Protein AF-A0A2S9F9M7-F1 (afdb_monomer)

Radius of gyration: 25.65 Å; Cα contacts (8 Å, |Δi|>4): 61; chains: 1; bounding box: 50×40×73 Å

Mean predicted aligned error: 21.76 Å

Structure (mmCIF, N/CA/C/O backbone):
data_AF-A0A2S9F9M7-F1
#
_entry.id   AF-A0A2S9F9M7-F1
#
loop_
_atom_site.group_PDB
_atom_site.id
_atom_site.type_symbol
_atom_site.label_atom_id
_atom_site.label_alt_id
_atom_site.label_comp_id
_atom_site.label_asym_id
_atom_site.label_entity_id
_atom_site.label_seq_id
_atom_site.pdbx_PDB_ins_code
_atom_site.Cartn_x
_atom_site.Cartn_y
_atom_site.Cartn_z
_atom_site.occupancy
_atom_site.B_iso_or_equiv
_atom_site.auth_seq_id
_atom_site.auth_comp_id
_atom_site.auth_asym_id
_atom_site.auth_atom_id
_atom_site.pdbx_PDB_model_num
ATOM 1 N N . PRO A 1 1 ? -4.607 -2.218 -24.320 1.00 59.44 1 PRO A N 1
ATOM 2 C CA . PRO A 1 1 ? -3.714 -2.809 -25.352 1.00 59.44 1 PRO A CA 1
ATOM 3 C C . PRO A 1 1 ? -3.195 -1.665 -26.233 1.00 59.44 1 PRO A C 1
ATOM 5 O O . PRO A 1 1 ? -3.999 -0.794 -26.553 1.00 59.44 1 PRO A O 1
ATOM 8 N N . THR A 1 2 ? -1.891 -1.590 -26.526 1.00 69.50 2 THR A N 1
ATOM 9 C CA . THR A 1 2 ? -1.324 -0.502 -27.354 1.00 69.50 2 THR A CA 1
ATOM 10 C C . THR A 1 2 ? -1.515 -0.787 -28.842 1.00 69.50 2 THR A C 1
ATOM 12 O O . THR A 1 2 ? -1.801 -1.920 -29.222 1.00 69.50 2 THR A O 1
ATOM 15 N N . VAL A 1 3 ? -1.385 0.235 -29.690 1.00 76.75 3 VAL A N 1
ATOM 16 C CA . VAL A 1 3 ? -1.638 0.107 -31.135 1.00 76.75 3 VAL A CA 1
ATOM 17 C C . VAL A 1 3 ? -0.617 -0.827 -31.792 1.00 76.75 3 VAL A C 1
ATOM 19 O O . VAL A 1 3 ? -0.992 -1.626 -32.643 1.00 76.75 3 VAL A O 1
ATOM 22 N N . GLU A 1 4 ? 0.628 -0.843 -31.307 1.00 68.12 4 GLU A N 1
ATOM 23 C CA . GLU A 1 4 ? 1.660 -1.772 -31.785 1.00 68.12 4 GLU A CA 1
ATOM 24 C C . GLU A 1 4 ? 1.301 -3.248 -31.541 1.00 68.12 4 GLU A C 1
ATOM 26 O O . GLU A 1 4 ? 1.765 -4.127 -32.264 1.00 68.12 4 GLU A O 1
ATOM 31 N N . ILE A 1 5 ? 0.455 -3.551 -30.547 1.00 71.00 5 ILE A N 1
ATOM 32 C CA . ILE A 1 5 ? 0.039 -4.930 -30.251 1.00 71.00 5 ILE A CA 1
ATOM 33 C C . ILE A 1 5 ? -0.967 -5.463 -31.272 1.00 71.00 5 ILE A C 1
ATOM 35 O O . ILE A 1 5 ? -1.074 -6.673 -31.447 1.00 71.00 5 ILE A O 1
ATOM 39 N N . CYS A 1 6 ? -1.691 -4.567 -31.946 1.00 77.00 6 CYS A N 1
ATOM 40 C CA . CYS A 1 6 ? -2.641 -4.920 -32.997 1.00 77.00 6 CYS A CA 1
ATOM 41 C C . CYS A 1 6 ? -1.938 -5.246 -34.322 1.00 77.00 6 CYS A C 1
ATOM 43 O O . CYS A 1 6 ? -2.506 -5.953 -35.147 1.00 77.00 6 CYS A O 1
ATOM 45 N N . GLU A 1 7 ? -0.720 -4.739 -34.519 1.00 80.88 7 GLU A N 1
ATOM 46 C CA . GLU A 1 7 ? 0.094 -4.957 -35.723 1.00 80.88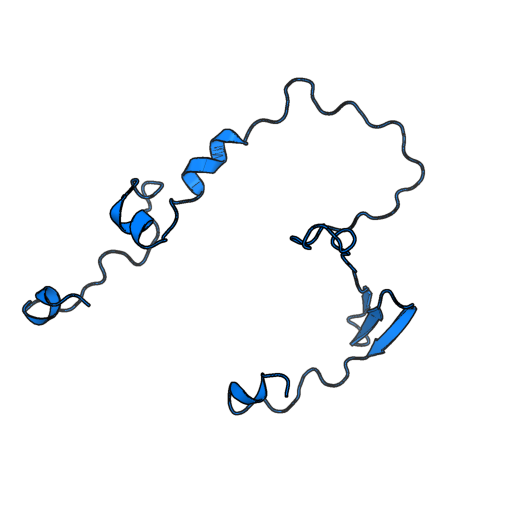 7 GLU A CA 1
ATOM 47 C C . GLU A 1 7 ? 1.113 -6.099 -35.557 1.00 80.88 7 GLU A C 1
ATOM 49 O O . GLU A 1 7 ? 1.886 -6.389 -36.466 1.00 80.88 7 GLU A O 1
ATOM 54 N N . SER A 1 8 ? 1.128 -6.757 -34.395 1.00 79.00 8 SER A N 1
ATOM 55 C CA . SER A 1 8 ? 2.046 -7.851 -34.083 1.00 79.00 8 SER A CA 1
ATOM 56 C C . SER A 1 8 ? 1.431 -9.208 -34.427 1.00 79.00 8 SER A C 1
ATOM 58 O O . SER A 1 8 ? 0.378 -9.570 -33.909 1.00 79.00 8 SER A O 1
ATOM 60 N N . ASP A 1 9 ? 2.152 -10.024 -35.198 1.00 85.81 9 ASP A N 1
ATOM 61 C CA . ASP A 1 9 ? 1.759 -11.409 -35.515 1.00 85.81 9 ASP A CA 1
ATOM 62 C C . ASP A 1 9 ? 1.885 -12.378 -34.319 1.00 85.81 9 ASP A C 1
ATOM 64 O O . ASP A 1 9 ? 1.585 -13.570 -34.426 1.00 85.81 9 ASP A O 1
ATOM 68 N N . LYS A 1 10 ? 2.370 -11.898 -33.167 1.00 80.56 10 LYS A N 1
ATOM 69 C CA . LYS A 1 10 ? 2.498 -12.695 -31.939 1.00 80.56 10 LYS A CA 1
ATOM 70 C C . LYS A 1 10 ? 1.241 -12.564 -31.072 1.00 80.56 10 LYS A C 1
ATOM 72 O O . LYS A 1 10 ? 0.770 -11.443 -30.881 1.00 80.56 10 LYS A O 1
ATOM 77 N N . PRO A 1 11 ? 0.732 -13.668 -30.489 1.00 76.81 11 PRO A N 1
ATOM 78 C CA . PRO A 1 11 ? -0.401 -13.607 -29.572 1.00 76.81 11 PRO A CA 1
ATOM 79 C C . PRO A 1 11 ? -0.065 -12.753 -28.344 1.00 76.81 11 PRO A C 1
ATOM 81 O O . PRO A 1 11 ? 1.086 -12.687 -27.913 1.00 76.81 11 PRO A O 1
ATOM 84 N N . PHE A 1 12 ? -1.084 -12.104 -27.779 1.00 73.88 12 PHE A N 1
ATOM 85 C CA . PH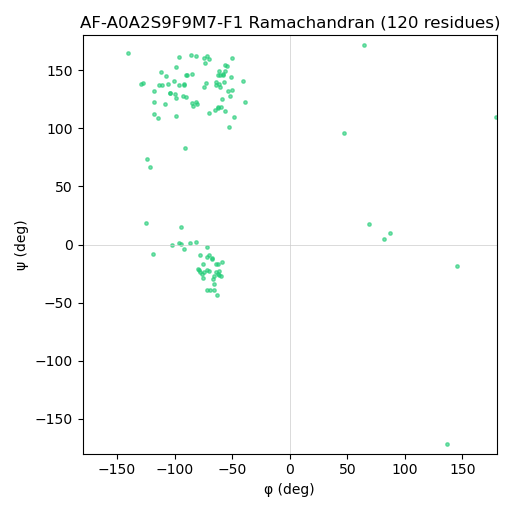E A 1 12 ? -0.933 -11.263 -26.595 1.00 73.88 12 PHE A CA 1
ATOM 86 C C . PHE A 1 12 ? -0.386 -12.068 -25.409 1.00 73.88 12 PHE A C 1
ATOM 88 O O . PHE A 1 12 ? -1.044 -12.989 -24.922 1.00 73.88 12 PHE A O 1
ATOM 95 N N . GLU A 1 13 ? 0.791 -11.681 -24.920 1.00 69.62 13 GLU A N 1
ATOM 96 C CA . GLU A 1 13 ? 1.425 -12.265 -23.740 1.00 69.62 13 GLU A CA 1
ATOM 97 C C . GLU A 1 13 ? 1.583 -11.174 -22.663 1.00 69.62 13 GLU A C 1
ATOM 99 O O . GLU A 1 13 ? 2.324 -10.209 -22.870 1.00 69.62 13 GLU A O 1
ATOM 104 N N . PRO A 1 14 ? 0.858 -11.249 -21.529 1.00 64.75 14 PRO A N 1
ATOM 105 C CA . PRO A 1 14 ? 0.934 -10.224 -20.495 1.00 64.75 14 PRO A CA 1
ATOM 106 C C . PRO A 1 14 ? 2.292 -10.289 -19.785 1.00 64.75 14 PRO A C 1
ATOM 108 O O . PRO A 1 14 ? 2.587 -11.240 -19.064 1.00 64.75 14 PRO A O 1
ATOM 111 N N . LEU A 1 15 ? 3.107 -9.248 -19.967 1.00 66.12 15 LEU A N 1
ATOM 112 C CA . LEU A 1 15 ? 4.535 -9.268 -19.624 1.00 66.12 15 LEU A CA 1
ATOM 113 C C . LEU A 1 15 ? 4.877 -9.293 -18.123 1.00 66.12 15 LEU A C 1
ATOM 115 O O . LEU A 1 15 ? 6.034 -9.525 -17.800 1.00 66.12 15 LEU A O 1
ATOM 119 N N . ALA A 1 16 ? 3.913 -9.120 -17.214 1.00 61.53 16 ALA A N 1
ATOM 120 C CA . ALA A 1 16 ? 3.994 -9.561 -15.814 1.00 61.53 16 ALA A CA 1
ATOM 121 C C . ALA A 1 16 ? 2.709 -9.169 -15.068 1.00 61.53 16 ALA A C 1
ATOM 123 O O . ALA A 1 16 ? 2.500 -8.002 -14.759 1.00 61.53 16 ALA A O 1
ATOM 124 N N . MET A 1 17 ? 1.857 -10.134 -14.708 1.00 58.97 17 MET A N 1
ATOM 125 C CA . MET A 1 17 ? 0.769 -9.911 -13.730 1.00 58.97 17 MET A CA 1
ATOM 126 C C . MET A 1 17 ? 1.181 -10.294 -12.299 1.00 58.97 17 MET A C 1
ATOM 128 O O . MET A 1 17 ? 0.330 -10.497 -11.435 1.00 58.97 17 MET A O 1
ATOM 132 N N . ARG A 1 18 ? 2.480 -10.471 -12.036 1.00 59.94 18 ARG A N 1
ATOM 133 C CA . ARG A 1 18 ? 2.982 -10.891 -10.724 1.00 59.94 18 ARG A CA 1
ATOM 134 C C . ARG A 1 18 ? 4.052 -9.934 -10.239 1.00 59.94 18 ARG A C 1
ATOM 136 O O . ARG A 1 18 ? 4.910 -9.526 -11.015 1.00 59.94 18 ARG A O 1
ATOM 143 N N . GLN A 1 19 ? 3.988 -9.627 -8.944 1.00 64.56 19 GLN A N 1
ATOM 144 C CA . GLN A 1 19 ? 5.021 -8.870 -8.253 1.00 64.56 19 GLN A CA 1
ATOM 145 C C . GLN A 1 19 ? 6.403 -9.480 -8.502 1.00 64.56 19 GLN A C 1
ATOM 147 O O . GLN A 1 19 ? 6.567 -10.700 -8.587 1.00 64.56 19 GLN A O 1
ATOM 152 N N . HIS A 1 20 ? 7.396 -8.603 -8.608 1.00 65.25 20 HIS A N 1
ATOM 153 C CA . HIS A 1 20 ? 8.769 -8.970 -8.903 1.00 65.25 20 HIS A CA 1
ATOM 154 C C . HIS A 1 20 ? 9.327 -9.862 -7.787 1.00 65.25 20 HIS A C 1
ATOM 156 O O . HIS A 1 20 ? 9.451 -9.446 -6.635 1.00 65.25 20 HIS A O 1
ATOM 162 N N . VAL A 1 21 ? 9.703 -11.091 -8.159 1.00 64.12 21 VAL A N 1
ATOM 163 C CA . VAL A 1 21 ? 10.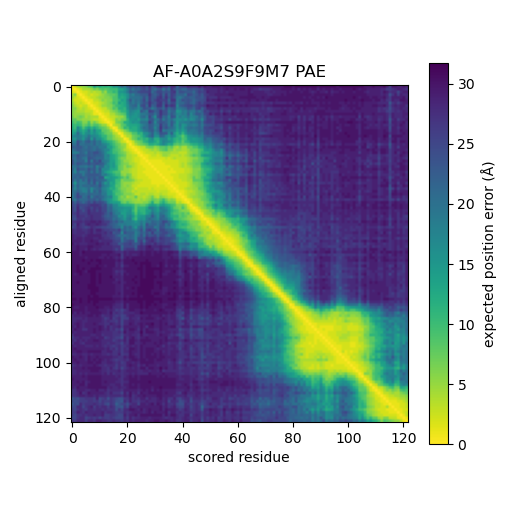372 -12.065 -7.275 1.00 64.12 21 VAL A CA 1
ATOM 164 C C . VAL A 1 21 ? 11.728 -11.534 -6.783 1.00 64.12 21 VAL A C 1
ATOM 166 O O . VAL A 1 21 ? 12.210 -11.952 -5.737 1.00 64.12 21 VAL A O 1
ATOM 169 N N . LEU A 1 22 ? 12.330 -10.593 -7.519 1.00 74.19 22 LEU A N 1
ATOM 170 C CA . LEU A 1 22 ? 13.681 -10.079 -7.282 1.00 74.19 22 LEU A CA 1
ATOM 171 C C . LEU A 1 22 ? 13.747 -8.793 -6.436 1.00 74.19 22 LEU A C 1
ATOM 173 O O . LEU A 1 22 ? 14.847 -8.305 -6.198 1.00 74.19 22 LEU A O 1
ATOM 177 N N . GLY A 1 23 ? 12.617 -8.241 -5.981 1.00 70.75 23 GLY A N 1
ATOM 178 C CA . GLY A 1 23 ? 12.600 -7.051 -5.119 1.00 70.75 23 GLY A CA 1
ATOM 179 C C . GLY A 1 23 ? 11.543 -6.014 -5.507 1.00 70.75 23 GLY A C 1
ATOM 180 O O . GLY A 1 23 ? 10.675 -6.307 -6.334 1.00 70.75 23 GLY A O 1
ATOM 181 N N . PRO A 1 24 ? 11.558 -4.825 -4.883 1.00 77.56 24 PRO A N 1
ATOM 182 C CA . PRO A 1 24 ? 10.681 -3.718 -5.254 1.00 77.56 24 PRO A CA 1
ATOM 183 C C . PRO A 1 24 ? 10.863 -3.316 -6.719 1.00 77.56 24 PRO A C 1
ATOM 185 O O . PRO A 1 24 ? 11.962 -3.417 -7.271 1.00 77.56 24 PRO A O 1
ATOM 188 N N . TYR A 1 25 ? 9.780 -2.875 -7.357 1.00 77.56 25 TYR A N 1
ATOM 189 C CA . TYR A 1 25 ? 9.853 -2.371 -8.726 1.00 77.56 25 TYR A CA 1
ATOM 190 C C . TYR A 1 25 ? 10.777 -1.136 -8.798 1.00 77.56 25 TYR A C 1
ATOM 192 O O . TYR A 1 25 ? 10.699 -0.283 -7.908 1.00 77.56 25 TYR A O 1
ATOM 200 N N . PRO A 1 26 ? 11.644 -1.005 -9.823 1.00 80.69 26 PRO A N 1
ATOM 201 C CA . PRO A 1 26 ? 12.456 0.196 -10.005 1.00 80.69 26 PRO A CA 1
ATOM 202 C C . PRO A 1 26 ? 11.594 1.456 -10.133 1.00 80.69 26 PRO A C 1
ATOM 204 O O . PRO A 1 26 ? 10.514 1.422 -10.713 1.00 80.69 26 PRO A O 1
ATOM 207 N N . ILE A 1 27 ? 12.080 2.588 -9.627 1.00 84.00 27 ILE A N 1
ATOM 208 C CA . ILE A 1 27 ? 11.328 3.848 -9.681 1.00 84.00 27 ILE A CA 1
ATOM 209 C C . ILE A 1 27 ? 11.164 4.292 -11.145 1.00 84.00 27 ILE A C 1
ATOM 211 O O . ILE A 1 27 ? 12.150 4.622 -11.805 1.00 84.00 27 ILE A O 1
ATOM 215 N N . ASP A 1 28 ? 9.915 4.331 -11.625 1.00 84.69 28 ASP A N 1
ATOM 216 C CA . ASP A 1 28 ? 9.543 4.761 -12.979 1.00 84.69 28 ASP A CA 1
ATOM 217 C C . ASP A 1 28 ? 8.706 6.060 -12.941 1.00 84.69 28 ASP A C 1
ATOM 219 O O . ASP A 1 28 ? 7.534 6.036 -12.543 1.00 84.69 28 ASP A O 1
ATOM 223 N N . PRO A 1 29 ? 9.266 7.209 -13.368 1.00 89.12 29 PRO A N 1
ATOM 224 C CA . PRO A 1 29 ? 8.572 8.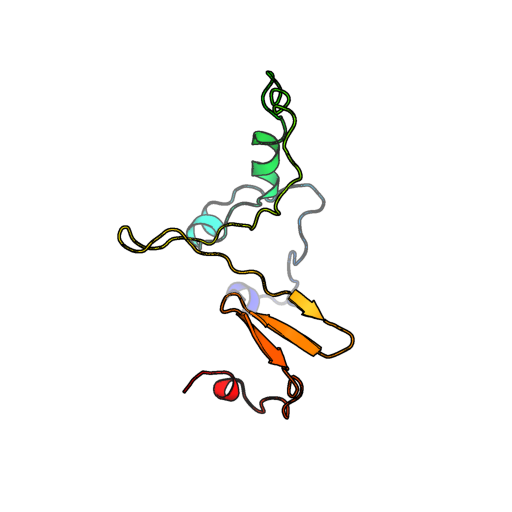495 -13.338 1.00 89.12 29 PRO A CA 1
ATOM 225 C C . PRO A 1 29 ? 7.292 8.567 -14.184 1.00 89.12 29 PRO A C 1
ATOM 2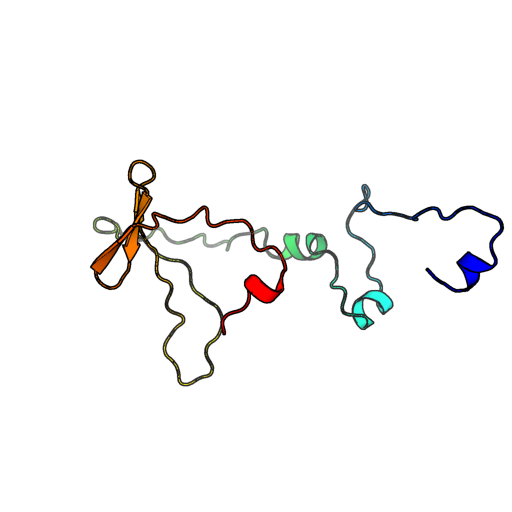27 O O . PRO A 1 29 ? 6.410 9.364 -13.864 1.00 89.12 29 PRO A O 1
ATOM 230 N N . ALA A 1 30 ? 7.158 7.766 -15.249 1.00 91.25 30 ALA A N 1
ATOM 231 C CA . ALA A 1 30 ? 5.965 7.796 -16.095 1.00 91.25 30 ALA A CA 1
ATOM 232 C C . ALA A 1 30 ? 4.756 7.180 -15.378 1.00 91.25 30 ALA A C 1
ATOM 234 O O . ALA A 1 30 ? 3.653 7.722 -15.461 1.00 91.25 30 ALA A O 1
ATOM 235 N N . LEU A 1 31 ? 4.974 6.093 -14.627 1.00 85.25 31 LEU A N 1
ATOM 236 C CA . LEU A 1 31 ? 3.932 5.473 -13.804 1.00 85.25 31 LEU A CA 1
ATOM 237 C C . LEU A 1 31 ? 3.496 6.400 -12.669 1.00 85.25 31 LEU A C 1
ATOM 239 O O . LEU A 1 31 ? 2.299 6.547 -12.417 1.00 85.25 31 LEU A O 1
ATOM 243 N N . ILE A 1 32 ? 4.450 7.110 -12.062 1.00 87.81 32 ILE A N 1
ATOM 244 C CA . ILE A 1 32 ? 4.144 8.111 -11.036 1.00 87.81 32 ILE A CA 1
ATOM 245 C C . ILE A 1 32 ? 3.313 9.258 -11.629 1.00 87.81 32 ILE A C 1
ATOM 247 O O . ILE A 1 32 ? 2.318 9.662 -11.030 1.00 87.81 32 ILE A O 1
ATOM 251 N N . ALA A 1 33 ? 3.649 9.753 -12.826 1.00 90.69 33 ALA A N 1
ATOM 252 C CA . ALA A 1 33 ? 2.878 10.807 -13.496 1.00 90.69 33 ALA A CA 1
ATOM 253 C C . ALA A 1 33 ? 1.441 10.377 -13.863 1.00 90.69 33 ALA A C 1
ATOM 255 O O . ALA A 1 33 ? 0.560 11.225 -13.992 1.00 90.69 33 ALA A O 1
ATOM 256 N N . GLN A 1 34 ? 1.193 9.070 -13.998 1.00 89.94 34 GLN A N 1
ATOM 257 C CA . GLN A 1 34 ? -0.137 8.477 -14.194 1.00 89.94 34 GLN A CA 1
ATOM 258 C C . GLN A 1 34 ? -0.874 8.198 -12.870 1.00 89.94 34 GLN A C 1
ATOM 260 O O . GLN A 1 34 ? -1.996 7.696 -12.885 1.00 89.94 34 GLN A O 1
ATOM 265 N N . GLY A 1 35 ? -0.263 8.536 -11.730 1.00 87.00 35 GLY A N 1
ATOM 266 C CA . GLY A 1 35 ? -0.845 8.393 -10.397 1.00 87.00 35 GLY A CA 1
ATOM 267 C C . GLY A 1 35 ? -0.624 7.031 -9.737 1.00 87.00 35 GLY A C 1
ATOM 268 O O . GLY A 1 35 ? -1.222 6.773 -8.695 1.00 87.00 35 GLY A O 1
ATOM 269 N N . VAL A 1 36 ? 0.217 6.158 -10.301 1.00 84.19 36 VAL A N 1
ATOM 270 C CA . VAL A 1 36 ? 0.573 4.876 -9.674 1.00 84.19 36 VAL A CA 1
ATOM 271 C C . VAL A 1 36 ? 1.711 5.109 -8.666 1.00 84.19 36 VAL A C 1
ATOM 273 O O . VAL A 1 36 ? 2.778 5.576 -9.071 1.00 84.19 36 VAL A O 1
ATOM 276 N N . PRO A 1 37 ? 1.520 4.819 -7.362 1.00 81.62 37 PRO A N 1
ATOM 277 C CA . PRO A 1 37 ? 2.537 5.085 -6.347 1.00 81.62 37 PRO A CA 1
ATOM 278 C C . PRO A 1 37 ? 3.718 4.097 -6.429 1.00 81.62 37 PRO A C 1
ATOM 280 O O . PRO A 1 37 ? 3.547 2.977 -6.923 1.00 81.62 37 PRO A O 1
ATOM 283 N N . PRO A 1 38 ? 4.914 4.479 -5.933 1.00 82.75 38 PRO A N 1
ATOM 284 C CA . PRO A 1 38 ? 6.030 3.550 -5.751 1.00 82.75 38 PRO A CA 1
ATOM 285 C C . PRO A 1 38 ? 5.655 2.349 -4.867 1.00 82.75 38 PRO A C 1
ATOM 287 O O . PRO A 1 38 ? 4.771 2.449 -4.023 1.00 82.75 38 PRO A O 1
ATOM 290 N N . ASP A 1 39 ? 6.342 1.218 -5.045 1.00 79.38 39 ASP A N 1
ATOM 291 C CA . ASP A 1 39 ? 6.121 0.001 -4.247 1.00 79.38 39 ASP A CA 1
ATOM 292 C C . ASP A 1 39 ? 6.439 0.256 -2.761 1.00 79.38 39 ASP A C 1
ATOM 294 O O . ASP A 1 39 ? 7.588 0.529 -2.417 1.00 79.38 39 ASP A O 1
ATOM 298 N N . ASP A 1 40 ? 5.445 0.127 -1.877 1.00 75.25 40 ASP A N 1
ATOM 299 C CA . ASP A 1 40 ? 5.553 0.433 -0.439 1.00 75.25 40 ASP A CA 1
ATOM 300 C C . ASP A 1 40 ? 6.631 -0.373 0.307 1.00 75.25 40 ASP A C 1
ATOM 302 O O . ASP A 1 40 ? 7.049 -0.002 1.404 1.00 75.25 40 ASP A O 1
ATOM 306 N N . ARG A 1 41 ? 7.152 -1.459 -0.279 1.00 73.12 41 ARG A N 1
ATOM 307 C CA . ARG A 1 41 ? 8.284 -2.194 0.305 1.00 73.12 41 ARG A CA 1
ATOM 308 C C . ARG A 1 41 ? 9.571 -1.365 0.365 1.00 73.12 41 ARG A C 1
ATOM 310 O O . ARG A 1 41 ? 10.466 -1.751 1.106 1.00 73.12 41 ARG A O 1
ATOM 317 N N . ILE A 1 42 ? 9.681 -0.253 -0.373 1.00 73.75 42 ILE A N 1
ATOM 318 C CA . ILE A 1 42 ? 10.869 0.622 -0.327 1.00 73.75 42 ILE A CA 1
ATOM 319 C C . ILE A 1 42 ? 10.892 1.570 0.878 1.00 73.75 42 ILE A C 1
ATOM 321 O O . ILE A 1 42 ? 11.956 2.072 1.215 1.00 73.75 42 ILE A O 1
ATOM 325 N N . THR A 1 43 ? 9.745 1.854 1.502 1.00 71.81 43 THR A N 1
ATOM 326 C CA . THR A 1 43 ? 9.636 2.830 2.607 1.00 71.81 43 THR A CA 1
ATOM 327 C C . THR A 1 43 ? 9.542 2.162 3.980 1.00 71.81 43 THR A C 1
ATOM 329 O O . THR A 1 43 ? 9.460 2.844 5.001 1.00 71.81 43 THR A O 1
ATOM 332 N N . LEU A 1 44 ? 9.559 0.825 4.024 1.00 66.31 44 LEU A N 1
ATOM 333 C CA . LEU A 1 44 ? 9.385 0.043 5.247 1.00 66.31 44 LEU A CA 1
ATOM 334 C C . LEU A 1 44 ? 10.585 0.169 6.202 1.00 66.31 44 LEU A C 1
ATOM 336 O O . LEU A 1 44 ? 10.382 0.265 7.411 1.00 66.31 44 LEU A O 1
ATOM 340 N N . ASP A 1 45 ? 11.814 0.201 5.674 1.00 65.69 45 ASP A N 1
ATOM 341 C CA . ASP A 1 45 ? 13.056 0.197 6.465 1.00 65.69 45 ASP A CA 1
ATOM 342 C C . ASP A 1 45 ? 13.277 1.467 7.306 1.00 65.69 45 ASP A C 1
ATOM 344 O O . ASP A 1 45 ? 13.838 1.385 8.402 1.00 65.69 45 ASP A O 1
ATOM 348 N N . ASP A 1 46 ? 12.772 2.623 6.865 1.00 66.56 46 ASP A N 1
ATOM 349 C CA . ASP A 1 46 ? 12.943 3.907 7.568 1.00 66.56 46 ASP A CA 1
ATOM 350 C C . ASP A 1 46 ? 12.209 3.965 8.923 1.00 66.56 46 ASP A C 1
ATOM 352 O O . ASP A 1 46 ? 12.458 4.854 9.740 1.00 66.56 46 ASP A O 1
ATOM 356 N N . HIS A 1 47 ? 11.332 2.995 9.202 1.00 63.62 47 HIS A N 1
ATOM 357 C CA . HIS A 1 47 ? 10.537 2.925 10.429 1.00 63.62 47 HIS A CA 1
ATOM 358 C C . HIS A 1 47 ? 10.700 1.600 11.200 1.00 63.62 47 HIS A C 1
ATOM 360 O O . HIS A 1 47 ? 9.867 1.279 12.049 1.00 63.62 47 HIS A O 1
ATOM 366 N N . ILE A 1 48 ? 11.765 0.824 10.946 1.00 66.94 48 ILE A N 1
ATOM 367 C CA . ILE A 1 48 ? 11.976 -0.483 11.605 1.00 66.94 48 ILE A CA 1
ATOM 368 C C . ILE A 1 48 ? 12.478 -0.364 13.055 1.00 66.94 48 ILE A C 1
ATOM 370 O O . ILE A 1 48 ? 12.240 -1.265 13.863 1.00 66.94 48 ILE A O 1
ATOM 374 N N . PHE A 1 49 ? 13.146 0.732 13.429 1.00 69.31 49 PHE A N 1
ATOM 375 C CA . PHE A 1 49 ? 13.690 0.891 14.781 1.00 69.31 49 PHE A CA 1
ATOM 376 C C . PHE A 1 49 ? 12.799 1.754 15.676 1.00 69.31 49 PHE A C 1
ATOM 378 O O . PHE A 1 49 ? 12.448 2.885 15.345 1.00 69.31 49 PHE A O 1
ATOM 385 N N . GLY A 1 50 ? 12.493 1.230 16.866 1.00 68.81 50 GLY A N 1
ATOM 386 C CA . GLY A 1 50 ? 11.918 2.024 17.949 1.00 68.81 50 GLY A CA 1
ATOM 387 C C . GLY A 1 50 ? 12.938 3.015 18.538 1.00 68.81 50 GLY A C 1
ATOM 388 O O . GLY A 1 50 ? 14.147 2.829 18.391 1.00 68.81 50 GLY A O 1
ATOM 389 N N . PRO A 1 51 ? 12.487 4.072 19.231 1.00 75.06 51 PRO A N 1
ATOM 390 C CA . PRO A 1 51 ? 13.370 5.078 19.822 1.00 75.06 51 PRO A CA 1
ATOM 391 C C . PRO A 1 51 ? 14.342 4.479 20.858 1.00 75.06 51 PRO A C 1
ATOM 393 O O . PRO A 1 51 ? 13.932 3.715 21.731 1.00 75.06 51 PRO A O 1
ATOM 396 N N . ILE A 1 52 ? 15.626 4.875 20.802 1.00 73.94 52 ILE A N 1
ATOM 397 C CA . ILE A 1 52 ? 16.727 4.290 21.607 1.00 73.94 52 ILE A CA 1
ATOM 398 C C . ILE A 1 52 ? 16.542 4.395 23.123 1.00 73.94 52 ILE A C 1
ATOM 400 O O . ILE A 1 52 ? 17.062 3.572 23.870 1.00 73.94 52 ILE A O 1
ATOM 404 N N . GLN A 1 53 ? 15.799 5.399 23.583 1.00 83.06 53 GLN A N 1
ATOM 405 C CA . GLN A 1 53 ? 15.522 5.605 25.003 1.00 83.06 53 GLN A CA 1
ATOM 406 C C . GLN A 1 53 ? 14.549 4.541 25.550 1.00 83.06 53 GLN A C 1
ATOM 408 O O . GLN A 1 53 ? 14.352 4.450 26.761 1.00 83.06 53 GLN A O 1
ATOM 413 N N . GLY A 1 54 ? 13.932 3.749 24.661 1.00 72.25 54 GLY A N 1
ATOM 414 C CA . GLY A 1 54 ? 12.797 2.897 24.973 1.00 72.25 54 GLY A CA 1
ATOM 415 C C . GLY A 1 54 ? 11.572 3.719 25.372 1.00 72.25 54 GLY A C 1
ATOM 416 O O . GLY A 1 54 ? 11.622 4.936 25.564 1.00 72.25 54 GLY A O 1
ATOM 417 N N . THR A 1 55 ? 10.436 3.050 25.504 1.00 73.75 55 THR A N 1
ATOM 418 C CA . THR A 1 55 ? 9.260 3.660 26.122 1.00 73.75 55 THR A CA 1
ATOM 419 C C . THR A 1 55 ? 9.451 3.578 27.639 1.00 73.75 55 THR A C 1
ATOM 421 O O . THR A 1 55 ? 9.614 2.465 28.148 1.00 73.75 55 THR A O 1
ATOM 424 N N . PRO A 1 56 ? 9.468 4.700 28.389 1.00 77.56 56 PRO A N 1
ATOM 425 C CA . PRO A 1 56 ? 9.543 4.630 29.843 1.00 77.56 56 PRO A CA 1
ATOM 426 C C . PRO A 1 56 ? 8.362 3.808 30.362 1.00 77.56 56 PRO A C 1
ATOM 428 O O . PRO A 1 56 ? 7.251 3.911 29.835 1.00 77.56 56 PRO A O 1
ATOM 431 N N . MET A 1 57 ? 8.609 2.970 31.372 1.00 75.69 57 MET A N 1
ATOM 432 C CA . MET A 1 57 ? 7.560 2.110 31.910 1.00 75.69 57 MET A CA 1
ATOM 433 C C . MET A 1 57 ? 6.403 2.990 32.401 1.00 75.69 57 MET A C 1
ATOM 435 O O . MET A 1 57 ? 6.644 3.910 33.192 1.00 75.69 57 MET A O 1
ATOM 439 N N . PRO A 1 58 ? 5.166 2.750 31.933 1.00 72.75 58 PRO A N 1
ATOM 440 C CA . PRO A 1 58 ? 4.035 3.531 32.391 1.00 72.75 58 PRO A CA 1
ATOM 441 C C . PRO A 1 58 ? 3.858 3.322 33.904 1.00 72.75 58 PRO A C 1
ATOM 443 O O . PRO A 1 58 ? 4.123 2.224 34.406 1.00 72.75 58 PRO A O 1
ATOM 446 N N . PRO A 1 59 ? 3.421 4.349 34.655 1.00 76.62 59 PRO A N 1
ATOM 447 C CA . PRO A 1 59 ? 3.041 4.161 36.051 1.00 76.62 59 PRO A CA 1
ATOM 448 C C . PRO A 1 59 ? 1.959 3.071 36.140 1.00 76.62 59 PRO A C 1
ATOM 450 O O . PRO A 1 59 ? 1.186 2.919 35.188 1.00 76.62 59 PRO A O 1
ATOM 453 N N . PRO A 1 60 ? 1.886 2.300 37.242 1.00 69.44 60 PRO A N 1
ATOM 454 C CA . PRO A 1 60 ? 0.910 1.226 37.360 1.00 69.44 60 PRO A CA 1
ATOM 455 C C . PRO A 1 60 ? -0.495 1.795 37.163 1.00 69.44 60 PRO A C 1
ATOM 457 O O . PRO A 1 60 ? -0.958 2.637 37.936 1.00 69.44 60 PRO A O 1
ATOM 460 N N . ALA A 1 61 ? -1.142 1.362 36.084 1.00 66.25 61 ALA A N 1
ATOM 461 C CA . ALA A 1 61 ? -2.471 1.822 35.745 1.00 66.25 61 ALA A CA 1
ATOM 462 C C . ALA A 1 61 ? -3.489 1.169 36.695 1.00 66.25 61 ALA A C 1
ATOM 464 O O . ALA A 1 61 ? -3.427 -0.045 36.922 1.00 66.25 61 ALA A O 1
ATOM 465 N N . PRO A 1 62 ? -4.461 1.929 37.227 1.00 64.88 62 PRO A N 1
ATOM 466 C CA . PRO A 1 62 ? -5.714 1.348 37.692 1.00 64.88 62 PRO A CA 1
ATOM 467 C C . PRO A 1 62 ? -6.361 0.538 36.557 1.00 64.88 62 PRO A C 1
ATOM 469 O O . PRO A 1 62 ? -6.107 0.821 35.386 1.00 64.88 62 PRO A O 1
ATOM 472 N N . ALA A 1 63 ? -7.174 -0.466 36.906 1.00 59.97 63 ALA A N 1
ATOM 473 C CA . ALA A 1 63 ? -7.777 -1.421 35.969 1.00 59.97 63 ALA A CA 1
ATOM 474 C C . ALA A 1 63 ? -8.222 -0.767 34.644 1.00 59.97 63 ALA A C 1
ATOM 476 O O . ALA A 1 63 ? -8.981 0.203 34.638 1.00 59.97 63 ALA A O 1
ATOM 477 N N . ALA A 1 64 ? -7.688 -1.291 33.538 1.00 61.56 64 ALA A N 1
ATOM 478 C CA . ALA A 1 64 ? -7.736 -0.665 32.224 1.00 61.56 64 ALA A CA 1
ATOM 479 C C . ALA A 1 64 ? -9.164 -0.524 31.682 1.00 61.56 64 ALA A C 1
ATOM 481 O O . ALA A 1 64 ? -9.967 -1.454 31.757 1.00 61.56 64 ALA A O 1
ATOM 482 N N . ILE A 1 65 ? -9.431 0.618 31.051 1.00 51.00 65 ILE A N 1
ATOM 483 C CA . ILE A 1 65 ? -10.575 0.805 30.155 1.00 51.00 65 ILE A CA 1
ATOM 484 C C . ILE A 1 65 ? -10.105 0.688 28.692 1.00 51.00 65 ILE A C 1
ATOM 486 O O . ILE A 1 65 ? -9.004 1.150 28.386 1.00 51.00 65 ILE A O 1
ATOM 490 N N . PRO A 1 66 ? -10.883 0.056 27.790 1.00 49.69 66 PRO A N 1
ATOM 491 C CA . PRO A 1 66 ? -10.434 -0.281 26.435 1.00 49.69 66 PRO A CA 1
ATOM 492 C C . PRO A 1 66 ? -10.332 0.952 25.519 1.00 49.69 66 PRO A C 1
ATOM 494 O O . PRO A 1 66 ? -11.226 1.798 25.527 1.00 49.69 66 PRO A O 1
ATOM 497 N N . SER A 1 67 ? -9.282 1.027 24.694 1.00 51.97 67 SER A N 1
ATOM 498 C CA . SER A 1 67 ? -9.035 2.122 23.735 1.00 51.97 67 SER A CA 1
ATOM 499 C C . SER A 1 67 ? -9.525 1.782 22.317 1.00 51.97 67 SER A C 1
ATOM 501 O O . SER A 1 67 ? -9.285 0.680 21.829 1.00 51.97 67 SER A O 1
ATOM 503 N N . VAL A 1 68 ? -10.174 2.742 21.645 1.00 43.56 68 VAL A N 1
ATOM 504 C CA . VAL A 1 68 ? -10.721 2.652 20.269 1.00 43.56 68 VAL A CA 1
ATOM 505 C C . VAL A 1 68 ? -9.783 3.291 19.221 1.00 43.56 68 VAL A C 1
ATOM 507 O O . VAL A 1 68 ? -9.041 4.205 19.581 1.00 43.56 68 VAL A O 1
ATOM 510 N N . PRO A 1 69 ? -9.789 2.858 17.939 1.00 45.31 69 PRO A N 1
ATOM 511 C CA . PRO A 1 69 ? -8.992 3.481 16.864 1.00 45.31 69 PRO A CA 1
ATOM 512 C C . PRO A 1 69 ? -9.591 4.828 16.402 1.00 45.31 69 PRO A C 1
ATOM 514 O O . PRO A 1 69 ? -10.763 5.058 16.651 1.00 45.31 69 PRO A O 1
ATOM 517 N N . SER A 1 70 ? -8.834 5.713 15.730 1.00 50.91 70 SER A N 1
ATOM 518 C CA . SER A 1 70 ? -9.292 7.060 15.294 1.00 50.91 70 SER A CA 1
ATOM 519 C C . SER A 1 70 ? -9.569 7.157 13.781 1.00 50.91 70 SER A C 1
ATOM 521 O O . SER A 1 70 ? -8.784 6.652 12.981 1.00 50.91 70 SER A O 1
ATOM 523 N N . SER A 1 71 ? -10.663 7.830 13.391 1.00 46.44 71 SER A N 1
ATOM 524 C CA . SER A 1 71 ? -11.128 8.056 12.005 1.00 46.44 71 SER A CA 1
ATOM 525 C C . SER A 1 71 ? -10.487 9.282 11.316 1.00 46.44 71 SER A C 1
ATOM 527 O O . SER A 1 71 ? -9.876 10.133 11.959 1.00 46.44 71 SER A O 1
ATOM 529 N N . SER A 1 72 ? -10.575 9.366 9.984 1.00 47.00 72 SER A N 1
ATOM 530 C CA . SER A 1 72 ? -9.920 10.377 9.139 1.00 47.00 72 SER A CA 1
ATOM 531 C C . SER A 1 72 ? -10.764 11.648 8.900 1.00 47.00 72 SER A C 1
ATOM 533 O O . SER A 1 72 ? -11.893 11.589 8.427 1.00 47.00 72 SER A O 1
ATOM 535 N N . THR A 1 73 ? -10.146 12.803 9.199 1.00 46.38 73 THR A N 1
ATOM 536 C CA . THR A 1 73 ? -10.375 14.185 8.699 1.00 46.38 73 THR A CA 1
ATOM 537 C C . THR A 1 73 ? -11.806 14.747 8.636 1.00 46.38 73 THR A C 1
ATOM 539 O O . THR A 1 73 ? -12.478 14.659 7.611 1.00 46.38 73 THR A O 1
ATOM 542 N N . ALA A 1 74 ? -12.194 15.497 9.675 1.00 40.28 74 ALA A N 1
ATOM 543 C CA . ALA A 1 74 ? -13.196 16.564 9.582 1.00 40.28 74 ALA A CA 1
ATOM 544 C C . ALA A 1 74 ? -12.519 17.913 9.231 1.00 40.28 74 ALA A C 1
ATOM 546 O O . ALA A 1 74 ? -11.394 18.153 9.684 1.00 40.28 74 ALA A O 1
ATOM 547 N N 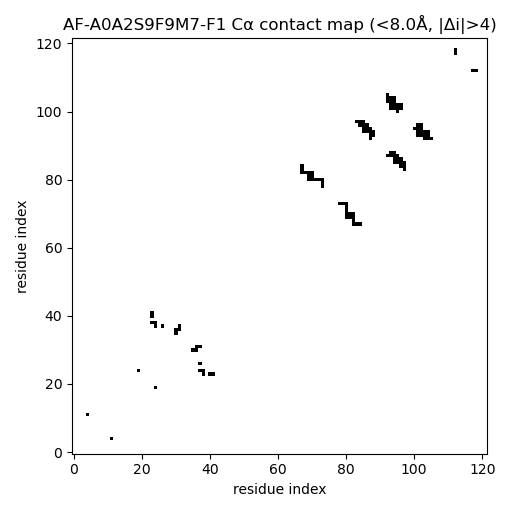. PRO A 1 75 ? -13.160 18.817 8.458 1.00 39.16 75 PRO A N 1
ATOM 548 C CA . PRO A 1 75 ? -12.680 20.190 8.307 1.00 39.16 75 PRO A CA 1
ATOM 549 C C . PRO A 1 75 ? -12.669 20.893 9.673 1.00 39.16 75 PRO A C 1
ATOM 551 O O . PRO A 1 75 ? -13.518 20.619 10.524 1.00 39.16 75 PRO A O 1
ATOM 554 N N . ALA A 1 76 ? -11.698 21.790 9.882 1.00 50.31 76 ALA A N 1
ATOM 555 C CA . ALA A 1 76 ? -11.536 22.558 11.115 1.00 50.31 76 ALA A CA 1
ATOM 556 C C . ALA A 1 76 ? -12.852 23.274 11.474 1.00 50.31 76 ALA A C 1
ATOM 558 O O . ALA A 1 76 ? -13.214 24.275 10.860 1.00 50.31 76 ALA A O 1
ATOM 559 N N . GLY A 1 77 ? -13.591 22.706 12.430 1.00 52.47 77 GLY A N 1
ATOM 560 C CA . GLY A 1 77 ? -14.926 23.167 12.817 1.00 52.47 77 GLY A CA 1
ATOM 561 C C . GLY A 1 77 ? -15.900 22.063 13.239 1.00 52.47 77 GLY A C 1
ATOM 562 O O . GLY A 1 77 ? -16.857 22.365 13.945 1.00 52.47 77 GLY A O 1
ATOM 563 N N . LEU A 1 78 ? -15.660 20.795 12.888 1.00 50.59 78 LEU A N 1
ATOM 564 C CA . LEU A 1 78 ? -16.403 19.667 13.458 1.00 50.59 78 LEU A CA 1
ATOM 565 C C . LEU A 1 78 ? -15.485 18.837 14.351 1.00 50.59 78 LEU A C 1
ATOM 567 O O . LEU A 1 78 ? -14.314 18.640 14.034 1.00 50.59 78 LEU A O 1
ATOM 571 N N . GLY A 1 79 ? -16.024 18.436 15.505 1.00 57.94 79 GLY A N 1
ATOM 572 C CA . GLY A 1 79 ? -15.311 17.747 16.573 1.00 57.94 79 GLY A CA 1
ATOM 573 C C . GLY A 1 79 ? -14.515 16.538 16.094 1.00 57.94 79 GLY A C 1
ATOM 574 O O . GLY A 1 79 ? -14.746 16.001 15.011 1.00 57.94 79 GLY A O 1
ATOM 575 N N . SER A 1 80 ? -13.553 16.146 16.928 1.00 50.28 80 SER A N 1
ATOM 576 C CA . SER A 1 80 ? -12.643 15.033 16.685 1.00 50.28 80 SER A CA 1
ATOM 577 C C . SER A 1 80 ? -13.353 13.832 16.049 1.00 50.28 80 SER A C 1
ATOM 579 O O . SER A 1 80 ? -14.467 13.514 16.473 1.00 50.28 80 SER A O 1
ATOM 581 N N . PRO A 1 81 ? -12.710 13.144 15.090 1.00 55.50 81 PRO A N 1
ATOM 582 C CA . PRO A 1 81 ? -13.241 11.927 14.491 1.00 55.50 81 PRO A CA 1
ATOM 583 C C . PRO A 1 81 ? -13.708 10.950 15.581 1.00 55.50 81 PRO A C 1
ATOM 585 O O . PRO A 1 81 ? -12.893 10.425 16.341 1.00 55.50 81 PRO A O 1
ATOM 588 N N . SER A 1 82 ? -15.023 10.753 15.709 1.00 66.69 82 SER A N 1
ATOM 589 C CA . SER A 1 82 ? -15.596 9.823 16.676 1.00 66.69 82 SER A CA 1
ATOM 590 C C . SER A 1 82 ? -15.617 8.430 16.063 1.00 66.69 82 SER A C 1
ATOM 592 O O . SER A 1 82 ? -16.192 8.196 14.999 1.00 66.69 82 SER A O 1
ATOM 594 N N . VAL A 1 83 ? -14.961 7.491 16.739 1.00 70.69 83 VAL A N 1
ATOM 595 C CA . VAL A 1 83 ? -15.070 6.069 16.431 1.00 70.69 83 VAL A CA 1
ATOM 596 C C . VAL A 1 83 ? -15.956 5.421 17.473 1.00 70.69 83 VAL A C 1
ATOM 598 O O . VAL A 1 83 ? -15.785 5.607 18.676 1.00 70.69 83 VAL A O 1
ATOM 601 N N . ALA A 1 84 ? -16.922 4.666 16.975 1.00 68.88 84 ALA A N 1
ATOM 602 C CA . ALA A 1 84 ? -17.857 3.888 17.754 1.00 68.88 84 ALA A CA 1
ATOM 603 C C . ALA A 1 84 ? -17.609 2.404 17.490 1.00 68.88 84 ALA A C 1
ATOM 605 O O . ALA A 1 84 ? -17.425 1.990 16.347 1.00 68.88 84 ALA A O 1
ATOM 606 N N . PHE A 1 85 ? -17.637 1.607 18.549 1.00 76.44 85 PHE A N 1
ATOM 607 C CA . PHE A 1 85 ? -17.674 0.153 18.468 1.00 76.44 85 PHE A CA 1
ATOM 608 C C . PHE A 1 85 ? -19.073 -0.315 18.863 1.00 76.44 85 PHE A C 1
ATOM 610 O O . PHE A 1 85 ? -19.711 0.282 19.729 1.00 76.44 85 PHE A O 1
ATOM 617 N N . ALA A 1 86 ? -19.545 -1.380 18.222 1.00 82.69 86 ALA A N 1
ATOM 618 C CA . ALA A 1 86 ? -20.783 -2.056 18.578 1.00 82.69 86 ALA A CA 1
ATOM 619 C C . ALA A 1 86 ? -20.455 -3.493 18.989 1.00 82.69 86 ALA A C 1
ATOM 621 O O . ALA A 1 86 ? -19.710 -4.187 18.293 1.00 82.69 86 ALA A O 1
ATOM 622 N N . THR A 1 87 ? -20.996 -3.943 20.120 1.00 86.81 87 THR A N 1
ATOM 623 C CA . THR A 1 87 ? -20.816 -5.328 20.576 1.00 86.81 87 THR A CA 1
ATOM 624 C C . THR A 1 87 ? -21.802 -6.217 19.838 1.00 86.81 87 THR A C 1
ATOM 626 O O . THR A 1 87 ? -23.006 -5.983 19.926 1.00 86.81 87 THR A O 1
ATOM 629 N N . TYR A 1 88 ? -21.302 -7.234 19.137 1.00 84.94 88 TYR A N 1
ATOM 630 C CA . TYR A 1 88 ? -22.108 -8.199 18.390 1.00 84.94 88 TYR A CA 1
ATOM 631 C C . TYR A 1 88 ? -22.196 -9.538 19.131 1.00 84.94 88 TYR A C 1
ATOM 633 O O . TYR A 1 88 ? -21.172 -10.087 19.540 1.00 84.94 88 TYR A O 1
ATOM 641 N N . ASN A 1 89 ? -23.409 -10.075 19.285 1.00 84.75 89 ASN A N 1
ATOM 642 C CA . ASN A 1 89 ? -23.642 -11.430 19.779 1.00 84.75 89 ASN A CA 1
ATOM 643 C C . ASN A 1 89 ? -23.899 -12.377 18.589 1.00 84.75 89 ASN A C 1
ATOM 645 O O . ASN A 1 89 ? -24.966 -12.288 17.972 1.00 84.75 89 ASN A O 1
ATOM 649 N N . PRO A 1 90 ? -22.976 -13.308 18.282 1.00 79.94 90 PRO A N 1
ATOM 650 C CA . PRO A 1 90 ? -23.128 -14.217 17.149 1.00 79.94 90 PRO A CA 1
ATOM 651 C C . PRO A 1 90 ? -24.198 -15.298 17.358 1.00 79.94 90 PRO A C 1
ATOM 653 O O . PRO A 1 90 ? -24.702 -15.827 16.373 1.00 79.94 90 PRO A O 1
ATOM 656 N N . GLU A 1 91 ? -24.574 -15.627 18.599 1.00 82.06 91 GLU A N 1
ATOM 657 C CA . GLU A 1 91 ? -25.609 -16.636 18.877 1.00 82.06 91 GLU A CA 1
ATOM 658 C C . GLU A 1 91 ? -27.024 -16.106 18.604 1.00 82.06 91 GLU A C 1
ATOM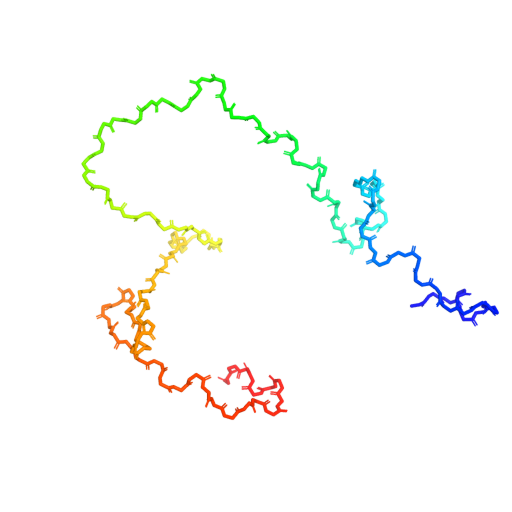 660 O O . GLU A 1 91 ? -27.918 -16.874 18.255 1.00 82.06 91 GLU A O 1
ATOM 665 N N . THR A 1 92 ? -27.239 -14.793 18.749 1.00 82.69 92 THR A N 1
ATOM 666 C CA . THR A 1 92 ? -28.567 -14.159 18.634 1.00 82.69 92 THR A CA 1
ATOM 667 C C . THR A 1 92 ? -28.679 -13.133 17.503 1.00 82.69 92 THR A C 1
ATOM 669 O O . THR A 1 92 ? -29.779 -12.653 17.229 1.00 82.69 92 THR A O 1
ATOM 672 N N . GLY A 1 93 ? -27.569 -12.772 16.848 1.00 83.75 93 GLY A N 1
ATOM 673 C CA . GLY A 1 93 ? -27.531 -11.777 15.768 1.00 83.75 93 GLY A CA 1
ATOM 674 C C . GLY A 1 93 ? -27.797 -10.336 16.223 1.00 83.75 93 GLY A C 1
ATOM 675 O O . GLY A 1 93 ? -28.139 -9.477 15.407 1.00 83.75 93 GLY A O 1
ATOM 676 N N . GLN A 1 94 ? -27.683 -10.064 17.523 1.00 87.31 94 GLN A N 1
ATOM 677 C CA . GLN A 1 94 ? -27.927 -8.744 18.102 1.00 87.31 94 GLN A CA 1
ATOM 678 C C . GLN A 1 94 ? -26.653 -7.905 18.124 1.00 87.31 94 GLN A C 1
ATOM 680 O O . GLN A 1 94 ? -25.561 -8.429 18.351 1.00 87.31 94 GLN A O 1
ATOM 685 N N . TYR A 1 95 ? -26.802 -6.595 17.946 1.00 85.62 95 TYR A N 1
ATOM 686 C CA . TYR A 1 95 ? -25.736 -5.629 18.162 1.00 85.62 95 TYR A CA 1
ATOM 687 C C . TYR A 1 95 ? -26.213 -4.485 19.060 1.00 85.62 95 TYR A C 1
ATOM 689 O O . TYR A 1 95 ? -27.336 -3.996 18.930 1.00 85.62 95 TYR A O 1
ATOM 697 N N . ALA A 1 96 ? -25.354 -4.073 19.991 1.00 89.56 96 ALA A N 1
ATOM 698 C CA . ALA A 1 96 ? -25.586 -2.915 20.850 1.00 89.56 96 ALA A CA 1
ATOM 699 C C . ALA A 1 96 ? -24.843 -1.704 20.284 1.00 89.56 96 ALA A C 1
ATOM 701 O O . ALA A 1 96 ? -23.636 -1.781 20.040 1.00 89.56 96 ALA A O 1
ATOM 702 N N . SER A 1 97 ? -25.558 -0.605 20.068 1.00 83.06 97 SER A N 1
ATOM 703 C CA . SER A 1 97 ? -25.011 0.627 19.507 1.00 83.06 97 SER A CA 1
ATOM 704 C C . SER A 1 97 ? -24.624 1.638 20.604 1.00 83.06 97 SER A C 1
ATOM 706 O O . SER A 1 97 ? -25.070 1.523 21.750 1.00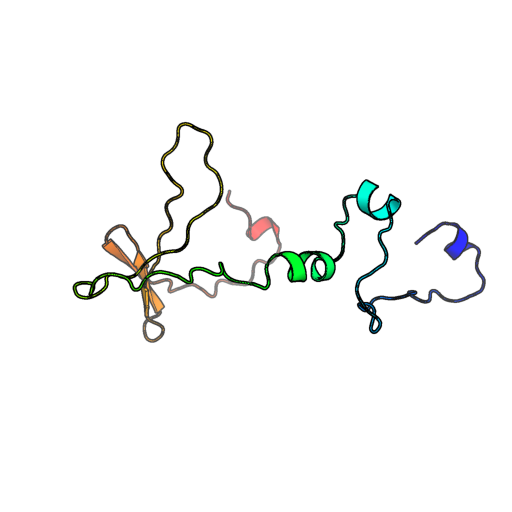 83.06 97 SER A O 1
ATOM 708 N N . PRO A 1 98 ? -23.771 2.635 20.295 1.00 77.12 98 PRO A N 1
ATOM 709 C CA . PRO A 1 98 ? -23.285 3.608 21.284 1.00 77.12 98 PRO A CA 1
ATOM 710 C C . PRO A 1 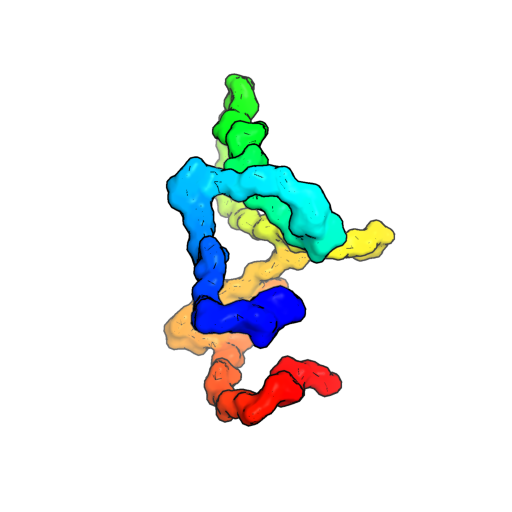98 ? -24.371 4.483 21.930 1.00 77.12 98 PRO A C 1
ATOM 712 O O . PRO A 1 98 ? -24.119 5.102 22.959 1.00 77.12 98 PRO A O 1
ATOM 715 N N . ASP A 1 99 ? -25.564 4.553 21.339 1.00 81.31 99 ASP A N 1
ATOM 716 C CA . ASP A 1 99 ? -26.755 5.241 21.852 1.00 81.31 99 ASP A CA 1
ATOM 717 C C . ASP A 1 99 ? -27.534 4.418 22.899 1.00 81.31 99 ASP A C 1
ATOM 719 O O . ASP A 1 99 ? -28.558 4.872 23.410 1.00 81.31 99 ASP A O 1
ATOM 723 N N . GLY A 1 100 ? -27.045 3.224 23.257 1.00 81.44 100 GLY A N 1
ATOM 724 C CA . GLY A 1 100 ? -27.620 2.370 24.302 1.00 81.44 100 GLY A CA 1
ATOM 725 C C . GLY A 1 100 ? -28.805 1.523 23.839 1.00 81.44 100 GLY A C 1
ATOM 726 O O . GLY A 1 100 ? -29.410 0.821 24.649 1.00 81.44 100 GLY A O 1
ATOM 727 N N . GLN A 1 101 ? -29.132 1.572 22.550 1.00 87.81 101 GLN A N 1
ATOM 728 C CA . GLN A 1 101 ? -30.154 0.732 21.949 1.00 87.81 101 GLN A CA 1
ATOM 729 C C . GLN A 1 101 ? -29.568 -0.625 21.544 1.00 87.81 101 GLN A C 1
ATOM 731 O O . GLN A 1 101 ? -28.399 -0.750 21.168 1.00 87.81 101 GLN A O 1
ATOM 736 N N . VAL A 1 102 ? -30.397 -1.665 21.637 1.00 88.50 102 VAL A N 1
ATOM 737 C CA . VAL A 1 102 ? -30.068 -3.004 21.140 1.00 88.50 102 VAL A CA 1
ATOM 738 C C . VAL A 1 102 ? -30.900 -3.260 19.900 1.00 88.50 102 VAL A C 1
ATOM 740 O O . VAL A 1 102 ? -32.131 -3.251 19.942 1.00 88.50 102 VAL A O 1
ATOM 743 N N . HIS A 1 103 ? -30.211 -3.516 18.799 1.00 83.62 103 HIS A N 1
ATOM 744 C CA . HIS A 1 103 ? -30.822 -3.814 17.519 1.00 83.62 103 HIS A CA 1
ATOM 745 C C . HIS A 1 103 ? -30.556 -5.271 17.148 1.00 83.62 103 HIS A C 1
ATOM 747 O O . HIS A 1 103 ? -29.529 -5.854 17.490 1.00 83.62 103 HIS A O 1
ATOM 753 N N . SER A 1 104 ? -31.497 -5.876 16.429 1.00 82.81 104 SER A N 1
ATOM 754 C CA . SER A 1 104 ? -31.306 -7.190 15.817 1.00 82.81 104 SER A CA 1
ATOM 755 C C . SER A 1 104 ? -31.415 -7.027 14.311 1.00 82.81 104 SER A C 1
ATOM 757 O O . SER A 1 104 ? -32.416 -6.510 13.813 1.00 82.81 104 SER A O 1
ATOM 759 N N . GLN A 1 105 ? -30.374 -7.426 13.578 1.00 68.56 105 GLN A N 1
ATOM 760 C CA . GLN A 1 105 ? -30.429 -7.445 12.121 1.00 68.56 105 GLN A CA 1
ATOM 761 C C . GLN A 1 105 ? -30.910 -8.825 11.681 1.00 68.56 105 GLN A C 1
ATOM 763 O O . GLN A 1 105 ? -30.128 -9.721 11.385 1.00 68.56 105 GLN A O 1
ATOM 768 N N . SER A 1 106 ? -32.228 -9.009 11.687 1.00 67.69 106 SER A N 1
ATOM 769 C CA . SER A 1 106 ? -32.864 -10.284 11.337 1.00 67.69 106 SER A CA 1
ATOM 770 C C . SER A 1 106 ? -32.876 -10.567 9.832 1.00 67.69 106 SER A C 1
ATOM 772 O O . SER A 1 106 ? -33.069 -11.710 9.428 1.00 67.69 106 SER A O 1
ATOM 774 N N . ASN A 1 107 ? -32.647 -9.548 8.997 1.00 63.28 107 ASN A N 1
ATOM 775 C CA . ASN A 1 107 ? -32.681 -9.660 7.543 1.00 63.28 107 ASN A CA 1
ATOM 776 C C . ASN A 1 107 ? -31.342 -9.258 6.907 1.00 63.28 107 ASN A C 1
ATOM 778 O O . ASN A 1 107 ? -31.233 -8.247 6.220 1.00 63.28 107 ASN A O 1
ATOM 782 N N . LEU A 1 108 ? -30.308 -10.057 7.175 1.00 61.28 108 LEU A N 1
ATOM 783 C CA . LEU A 1 108 ? -29.034 -10.016 6.442 1.00 61.28 108 LEU A CA 1
ATOM 784 C C . LEU A 1 108 ? -29.117 -10.726 5.079 1.00 61.28 108 LEU A C 1
ATOM 786 O O . LEU A 1 108 ? -28.194 -10.635 4.275 1.00 61.28 108 LEU A O 1
ATOM 790 N N . VAL A 1 109 ? -30.220 -11.434 4.820 1.00 59.19 109 VAL A N 1
ATOM 791 C CA . VAL A 1 109 ? -30.470 -12.199 3.595 1.00 59.19 109 VAL A CA 1
ATOM 792 C C . VAL A 1 109 ? -31.780 -11.713 2.980 1.00 59.19 109 VAL A C 1
ATOM 794 O O . VAL A 1 109 ? -32.812 -12.380 3.039 1.00 59.19 109 VAL A O 1
ATOM 797 N N . GLY A 1 110 ? -31.738 -10.519 2.392 1.00 65.12 110 GLY A N 1
ATOM 798 C CA . GLY A 1 110 ? -32.732 -10.127 1.398 1.00 65.12 110 GLY A CA 1
ATOM 799 C C . GLY A 1 110 ? -32.501 -10.904 0.096 1.00 65.12 110 GLY A C 1
ATOM 800 O O . GLY A 1 110 ? -31.410 -11.455 -0.095 1.00 65.12 110 GLY A O 1
ATOM 801 N N . PRO A 1 111 ? -33.485 -10.972 -0.822 1.00 68.19 111 PRO A N 1
ATOM 802 C CA . PRO A 1 111 ? -33.194 -11.416 -2.180 1.00 68.19 111 PRO A CA 1
ATOM 803 C C . PRO A 1 111 ? -31.999 -10.618 -2.701 1.00 68.19 111 PRO A C 1
ATOM 805 O O . PRO A 1 111 ? -31.941 -9.400 -2.516 1.00 68.19 111 PRO A O 1
ATOM 808 N N . ALA A 1 112 ? -31.029 -11.319 -3.291 1.00 72.81 112 ALA A N 1
ATOM 809 C CA . ALA A 1 112 ? -29.842 -10.668 -3.818 1.00 72.81 112 ALA A CA 1
ATOM 810 C C . ALA A 1 112 ? -30.277 -9.540 -4.772 1.00 72.81 112 ALA A C 1
ATOM 812 O O . ALA A 1 112 ? -31.154 -9.786 -5.615 1.00 72.81 112 ALA A O 1
ATOM 813 N N . PRO A 1 113 ? -29.706 -8.329 -4.634 1.00 72.81 113 PRO A N 1
ATOM 814 C CA . PRO A 1 113 ? -30.011 -7.217 -5.525 1.00 72.81 113 PRO A CA 1
ATOM 815 C C . PRO A 1 113 ? -29.819 -7.694 -6.963 1.00 72.81 113 PRO A C 1
ATOM 817 O O . PRO A 1 113 ? -28.810 -8.327 -7.286 1.00 72.81 113 PRO A O 1
ATOM 820 N N . GLN A 1 114 ? -30.835 -7.490 -7.799 1.00 83.19 114 GLN A N 1
ATOM 821 C CA . GLN A 1 114 ? -30.807 -7.997 -9.174 1.00 83.19 114 GLN A CA 1
ATOM 822 C C . GLN A 1 114 ? -29.950 -7.097 -10.059 1.00 83.19 114 GLN A C 1
ATOM 824 O O . GLN A 1 114 ? -29.434 -7.544 -11.084 1.00 83.19 114 GLN A O 1
ATOM 829 N N . SER A 1 115 ? -29.758 -5.849 -9.637 1.00 86.62 115 SER A N 1
ATOM 830 C CA . SER A 1 115 ? -28.824 -4.926 -10.250 1.00 86.62 115 SER A CA 1
ATOM 831 C C . SER A 1 115 ? -28.091 -4.098 -9.197 1.00 86.62 115 SER A C 1
ATOM 833 O O . SER A 1 115 ? -28.454 -4.051 -8.023 1.00 86.62 115 SER A O 1
ATOM 835 N N . TRP A 1 116 ? -27.000 -3.462 -9.610 1.00 79.44 116 TRP A N 1
ATOM 836 C CA . TRP A 1 116 ? -26.174 -2.655 -8.716 1.00 79.44 116 TRP A CA 1
ATOM 837 C C . TRP A 1 116 ? -26.888 -1.363 -8.279 1.00 79.44 116 TRP A C 1
ATOM 839 O O . TRP A 1 116 ? -26.567 -0.821 -7.228 1.00 79.44 116 TRP A O 1
ATOM 849 N N . GLU A 1 117 ? -27.876 -0.879 -9.037 1.00 83.12 117 GLU A N 1
ATOM 850 C CA . GLU A 1 117 ? -28.698 0.283 -8.681 1.00 83.12 117 GLU A CA 1
ATOM 851 C C . GLU A 1 117 ? -29.565 0.030 -7.437 1.00 83.12 117 GLU A C 1
ATOM 853 O O . GLU A 1 117 ? -29.854 0.970 -6.696 1.00 83.12 117 GLU A O 1
ATOM 858 N N . ASP A 1 118 ? -29.922 -1.230 -7.166 1.00 79.75 118 ASP A N 1
ATOM 859 C CA . ASP A 1 118 ? -30.643 -1.641 -5.951 1.00 79.75 118 ASP A CA 1
ATOM 860 C C . ASP A 1 118 ? -29.790 -1.476 -4.676 1.00 79.75 118 ASP A C 1
ATOM 862 O O . ASP A 1 118 ? -30.308 -1.557 -3.562 1.00 79.75 118 ASP A O 1
ATOM 866 N N . LEU A 1 119 ? -28.481 -1.243 -4.829 1.00 77.56 119 LEU A N 1
ATOM 867 C CA . LEU A 1 119 ? -27.539 -1.013 -3.731 1.00 77.56 119 LEU A CA 1
ATOM 868 C C . LEU A 1 119 ? -27.364 0.472 -3.377 1.00 77.56 119 LEU A C 1
ATOM 870 O O . LEU A 1 119 ? -26.635 0.781 -2.433 1.00 77.56 119 LEU A O 1
ATOM 874 N N . LEU A 1 120 ? -27.993 1.398 -4.110 1.00 82.38 120 LEU A N 1
ATOM 875 C CA . LEU A 1 120 ? -27.878 2.832 -3.840 1.00 82.38 120 LEU A CA 1
ATOM 876 C C . LEU A 1 120 ? -28.984 3.331 -2.892 1.00 82.38 120 LEU A C 1
ATOM 878 O O . LEU A 1 120 ? -30.152 2.974 -3.066 1.00 82.38 120 LEU A O 1
ATOM 882 N N . PRO A 1 121 ? -28.657 4.207 -1.919 1.00 65.50 121 PRO A N 1
ATOM 883 C CA . PRO A 1 121 ? -29.678 4.906 -1.148 1.00 65.50 121 PRO A CA 1
ATOM 884 C C . PRO A 1 121 ? -30.481 5.829 -2.078 1.00 65.50 121 PRO A C 1
ATOM 886 O O . PRO A 1 121 ? -29.906 6.489 -2.946 1.00 65.50 121 PRO A O 1
ATOM 889 N N . ARG A 1 122 ? -31.806 5.849 -1.915 1.00 59.34 122 ARG A N 1
ATOM 890 C CA . ARG A 1 122 ? -32.716 6.704 -2.691 1.00 59.34 122 ARG A CA 1
ATOM 891 C C . ARG A 1 122 ? -32.866 8.095 -2.102 1.00 59.34 122 ARG A C 1
ATOM 893 O O . ARG A 1 122 ? -32.852 8.199 -0.856 1.00 59.34 122 ARG A O 1
#

Secondary structure (DSSP, 8-state):
--HHHHS-SSPP--S-SS--TTSSPP--HHHHHTTPPPPGGGSSGGG-SPPTT-PPPPP--SSPPPPPP------TTS-S------EEETTTTEEE-TTS-EEE---S-PPPPSSGGGGS--

Foldseek 3Di:
DDPVQVVDPDPDDDPDPDADPVDWDPDDVVCVVVVNDGDCRVVVVVPPDDDPVPDPDDDDDDPDDDDDDADDDDPPPDDGGDDWDWDADPVQQWIAGPVRDIDHPPPPDDPDPPDPVVVDDD

pLDDT: mean 71.63, std 12.43, range [39.16, 91.25]

Sequence (122 aa):
PTVEICESDKPFEPLAMRQHVLGPYPIDPALIAQGVPPDDRITLDDHIFGPIQGTPMPPPAPAAIPSVPSSSTAPAGLGSPSVAFATYNPETGQYASPDGQVHSQSNLVGPAPQSWEDLLPR

Solvent-accessible surface area (backbone atoms only — not comparable to full-atom values): 8852 Å² total; per-residue (Å²): 135,61,75,71,61,76,76,44,97,61,78,93,70,83,92,68,95,61,82,60,91,89,49,72,71,77,93,52,70,69,49,44,77,73,69,47,75,79,55,67,78,74,64,51,72,87,67,70,72,78,66,91,83,56,81,75,81,75,75,90,72,72,87,83,78,90,86,82,74,81,56,85,82,63,66,97,86,54,75,77,55,80,64,83,74,62,59,71,42,86,92,76,48,32,35,36,44,89,89,76,50,77,47,67,67,88,72,84,74,63,83,74,68,90,47,76,73,73,75,54,88,131